Protein AF-A0A351G030-F1 (afdb_monomer_lite)

Radius of gyration: 16.79 Å; chains: 1; bounding box: 42×51×34 Å

Foldseek 3Di:
DVCLVPDDQDWLVSLLVSLVVCLVVVHDPVVNVVSLVVLLVQQDPQLAHDRGPPDDGFLLSLLSSLLSNCVSCVVDPPVVSNVSSLVSLVVQQDPVRWHFDDDPDDCPDDFDDPPADDGVRRVVRVSSSVSSVSSNVSPDDPDPPVPPDPD

Sequence (151 aa):
RKWLQTAMPNDHEDRVFRLRLIHLLKEDPQRVNQAVDALLKSQREDGGWSQTEKLTSDAYATGTALATLLEVQPQSPHADAIARATRFLIDQQLEDGSWHVTTRADGFQEYFEAGYPHDEDQFISVAAGAWATNALLLTLPPLDQATASPR

Structure (mmCIF, N/CA/C/O backbone):
data_AF-A0A351G030-F1
#
_entry.id   AF-A0A351G030-F1
#
loop_
_atom_site.group_PDB
_atom_site.id
_atom_site.type_symbol
_atom_site.label_atom_id
_atom_site.label_alt_id
_atom_site.label_comp_id
_atom_site.label_asym_id
_atom_site.label_entity_id
_atom_site.label_seq_id
_atom_site.pdbx_PDB_ins_code
_atom_site.Cartn_x
_atom_site.Cartn_y
_atom_site.Cartn_z
_atom_site.occupancy
_atom_site.B_iso_or_equiv
_atom_site.auth_seq_id
_atom_site.auth_comp_id
_atom_site.auth_asym_id
_atom_site.auth_atom_id
_atom_site.pdbx_PDB_model_num
ATOM 1 N N . ARG A 1 1 ? 4.074 13.621 19.460 1.00 68.25 1 ARG A N 1
ATOM 2 C CA . ARG A 1 1 ? 2.597 13.760 19.581 1.00 68.25 1 ARG A CA 1
ATOM 3 C C . ARG A 1 1 ? 2.047 15.023 18.916 1.00 68.25 1 ARG A C 1
ATOM 5 O O . ARG A 1 1 ? 1.123 14.876 18.136 1.00 68.25 1 ARG A O 1
ATOM 12 N N . LYS A 1 2 ? 2.607 16.226 19.140 1.00 77.81 2 LYS A N 1
ATOM 13 C CA . LYS A 1 2 ? 2.103 17.475 18.519 1.00 77.81 2 LYS A CA 1
ATOM 14 C C . LYS A 1 2 ? 1.996 17.408 16.984 1.00 77.81 2 LYS A C 1
ATOM 16 O O . LYS A 1 2 ? 0.968 17.785 16.447 1.00 77.81 2 LYS A O 1
ATOM 21 N N . TRP A 1 3 ? 2.997 16.835 16.308 1.00 80.56 3 TRP A N 1
ATOM 22 C CA . TRP A 1 3 ? 2.965 16.626 14.852 1.00 80.56 3 TRP A CA 1
ATOM 23 C C . TRP A 1 3 ? 1.743 15.817 14.385 1.00 80.56 3 TRP A C 1
ATOM 25 O O . TRP A 1 3 ? 1.028 16.257 13.500 1.00 80.56 3 TRP A O 1
ATOM 35 N N . LEU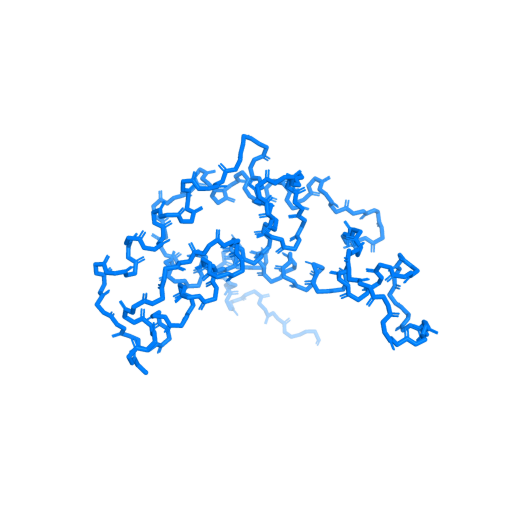 A 1 4 ? 1.425 14.699 15.045 1.00 78.12 4 LEU A N 1
ATOM 36 C CA . LEU A 1 4 ? 0.299 13.819 14.692 1.00 78.12 4 LEU A CA 1
ATOM 37 C C . LEU A 1 4 ? -1.067 14.526 14.758 1.00 78.12 4 LEU A C 1
ATOM 39 O O . LEU A 1 4 ? -1.996 14.186 14.025 1.00 78.12 4 LEU A O 1
ATOM 43 N N . GLN A 1 5 ? -1.177 15.523 15.639 1.00 74.12 5 GLN A N 1
ATOM 44 C CA . GLN A 1 5 ? -2.393 16.309 15.839 1.00 74.12 5 GLN A CA 1
ATOM 45 C C . GLN A 1 5 ? -2.588 17.376 14.758 1.00 74.12 5 GLN A C 1
ATOM 47 O O . GLN A 1 5 ? -3.724 17.749 14.488 1.00 74.12 5 GLN A O 1
ATOM 52 N N . THR A 1 6 ? -1.504 17.872 14.158 1.00 79.81 6 THR A N 1
ATOM 53 C CA . THR A 1 6 ? -1.539 19.008 13.222 1.00 79.81 6 THR A CA 1
ATOM 54 C C . THR A 1 6 ? -1.212 18.628 11.783 1.00 79.81 6 THR A C 1
ATOM 56 O O . THR A 1 6 ? -1.537 19.384 10.875 1.00 79.81 6 THR A O 1
ATOM 59 N N . ALA A 1 7 ? -0.549 17.493 11.561 1.00 76.81 7 ALA A N 1
ATOM 60 C CA . ALA A 1 7 ? -0.203 17.010 10.234 1.00 76.81 7 ALA A CA 1
ATOM 61 C C . ALA A 1 7 ? -1.470 16.548 9.507 1.00 76.81 7 ALA A C 1
ATOM 63 O O . ALA A 1 7 ? -2.159 15.626 9.962 1.00 76.81 7 ALA A O 1
ATOM 64 N N . MET A 1 8 ? -1.765 17.205 8.385 1.00 78.12 8 MET A N 1
ATOM 65 C CA . MET A 1 8 ? -2.778 16.753 7.441 1.00 78.12 8 MET A CA 1
ATOM 66 C C . MET A 1 8 ? -2.117 15.834 6.417 1.00 78.12 8 MET A C 1
ATOM 68 O O . MET A 1 8 ? -1.078 16.216 5.878 1.00 78.12 8 MET A O 1
ATOM 72 N N . PRO A 1 9 ? -2.677 14.640 6.170 1.00 83.19 9 PRO A N 1
ATOM 73 C CA . PRO A 1 9 ? -2.088 13.722 5.217 1.00 83.19 9 PRO A CA 1
ATOM 74 C C . PRO A 1 9 ? -2.325 14.205 3.782 1.00 83.19 9 PRO A C 1
ATOM 76 O O . PRO A 1 9 ? -3.471 14.463 3.407 1.00 83.19 9 PRO A O 1
ATOM 79 N N . ASN A 1 10 ? -1.258 14.327 2.993 1.00 85.88 10 ASN A N 1
ATOM 80 C CA . ASN A 1 10 ? -1.325 14.880 1.638 1.00 85.88 10 ASN A CA 1
ATOM 81 C C . ASN A 1 10 ? -1.403 13.771 0.586 1.00 85.88 10 ASN A C 1
ATOM 83 O O . ASN A 1 10 ? -2.255 13.801 -0.304 1.00 85.88 10 ASN A O 1
ATOM 87 N N . ASP A 1 11 ? -0.580 12.739 0.730 1.00 91.38 11 ASP A N 1
ATOM 88 C CA . ASP A 1 11 ? -0.491 11.614 -0.198 1.00 91.38 11 ASP A CA 1
ATOM 89 C C . ASP A 1 11 ? -0.893 10.284 0.458 1.00 91.38 11 ASP A C 1
ATOM 91 O O . ASP A 1 11 ? -1.450 10.235 1.563 1.00 91.38 11 ASP A O 1
ATOM 95 N N . HIS A 1 12 ? -0.769 9.202 -0.302 1.00 95.81 12 HIS A N 1
ATOM 96 C CA . HIS A 1 12 ? -1.128 7.868 0.161 1.00 95.81 12 HIS A CA 1
ATOM 97 C C . HIS A 1 12 ? -0.302 7.438 1.372 1.00 95.81 12 HIS A C 1
ATOM 99 O O . HIS A 1 12 ? -0.847 6.903 2.339 1.00 95.81 12 HIS A O 1
ATOM 105 N N . GLU A 1 13 ? 0.999 7.711 1.330 1.00 94.06 13 GLU A N 1
ATOM 106 C CA . GLU A 1 13 ? 1.947 7.310 2.360 1.00 94.06 13 GLU A CA 1
ATOM 107 C C . GLU A 1 13 ? 1.632 8.005 3.687 1.00 94.06 13 GLU A C 1
ATOM 109 O O . GLU A 1 13 ? 1.475 7.345 4.721 1.00 94.06 13 GLU A O 1
ATOM 114 N N . ASP A 1 14 ? 1.390 9.315 3.634 1.00 93.75 14 ASP A N 1
ATOM 115 C CA . ASP A 1 14 ? 0.918 10.097 4.768 1.00 93.75 14 ASP A CA 1
ATOM 116 C C . ASP A 1 14 ? -0.366 9.502 5.370 1.00 93.75 14 ASP A C 1
ATOM 118 O O . ASP A 1 14 ? -0.471 9.362 6.590 1.00 93.75 14 ASP A O 1
ATOM 122 N N . ARG A 1 15 ? -1.365 9.146 4.545 1.00 95.38 15 ARG A N 1
ATOM 123 C CA . ARG A 1 15 ? -2.642 8.580 5.028 1.00 95.38 15 ARG A CA 1
ATOM 124 C C . ARG A 1 15 ? -2.414 7.253 5.750 1.00 95.38 15 ARG A C 1
ATOM 126 O O . ARG A 1 15 ? -2.901 7.081 6.871 1.00 95.38 15 ARG A O 1
ATOM 133 N N . VAL A 1 16 ? -1.658 6.346 5.133 1.00 97.19 16 VAL A N 1
ATOM 134 C CA . VAL A 1 16 ? -1.389 5.004 5.661 1.00 97.19 16 VAL A CA 1
ATOM 135 C C . VAL A 1 16 ? -0.580 5.066 6.953 1.00 97.19 16 VAL A C 1
ATOM 137 O O . VAL A 1 16 ? -1.025 4.561 7.988 1.00 97.19 16 VAL A O 1
ATOM 140 N N . PHE A 1 17 ? 0.592 5.699 6.944 1.00 95.00 17 PHE A N 1
ATOM 141 C CA . PHE A 1 17 ? 1.482 5.656 8.105 1.00 95.00 17 PHE A CA 1
ATOM 142 C C . PHE A 1 17 ? 0.985 6.531 9.253 1.00 95.00 17 PHE A C 1
ATOM 144 O O . PHE A 1 17 ? 1.192 6.182 10.419 1.00 95.00 17 PHE A O 1
ATOM 151 N N . ARG A 1 18 ? 0.235 7.603 8.969 1.00 94.12 18 ARG A N 1
ATOM 152 C CA . ARG A 1 18 ? -0.477 8.349 10.013 1.00 94.12 18 ARG A CA 1
ATOM 153 C C . ARG A 1 18 ? -1.544 7.489 10.683 1.00 94.12 18 ARG A C 1
ATOM 155 O O . ARG A 1 18 ? -1.622 7.518 11.910 1.00 94.12 18 ARG A O 1
ATOM 162 N N . LEU A 1 19 ? -2.329 6.724 9.916 1.00 95.19 19 LEU A N 1
ATOM 163 C CA . LEU A 1 19 ? -3.329 5.793 10.452 1.00 95.19 19 LEU A CA 1
ATOM 164 C C . LEU A 1 19 ? -2.675 4.706 11.325 1.00 95.19 19 LEU A C 1
ATOM 166 O O . LEU A 1 19 ? -3.095 4.493 12.464 1.00 95.19 19 LEU A O 1
ATOM 170 N N . ARG A 1 20 ? -1.588 4.087 10.847 1.00 95.12 20 ARG A N 1
ATOM 171 C CA . ARG A 1 20 ? -0.807 3.121 11.642 1.00 95.12 20 ARG A CA 1
ATOM 172 C C . ARG A 1 20 ? -0.305 3.746 12.946 1.00 95.12 20 ARG A C 1
ATOM 174 O O . ARG A 1 20 ? -0.435 3.143 14.009 1.00 95.12 20 ARG A O 1
ATOM 181 N N . LEU A 1 21 ? 0.220 4.974 12.894 1.00 94.00 21 LEU A N 1
ATOM 182 C CA . LEU A 1 21 ? 0.762 5.659 14.068 1.00 94.00 21 LEU A CA 1
ATOM 183 C C . LEU A 1 21 ? -0.314 6.011 15.107 1.00 94.00 21 LEU A C 1
ATOM 185 O O . LEU A 1 21 ? -0.090 5.780 16.295 1.00 94.00 21 LEU A O 1
ATOM 189 N N . ILE A 1 22 ? -1.474 6.549 14.702 1.00 93.12 22 ILE A N 1
ATOM 190 C CA . ILE A 1 22 ? -2.566 6.840 15.655 1.00 93.12 22 ILE A CA 1
ATOM 191 C C . ILE A 1 22 ? -3.107 5.558 16.299 1.00 93.12 22 ILE A C 1
ATOM 193 O O . ILE A 1 22 ? -3.408 5.568 17.494 1.00 93.12 22 ILE A O 1
ATOM 197 N N . HIS A 1 23 ? -3.177 4.454 15.546 1.00 94.06 23 HIS A N 1
ATOM 198 C CA . HIS A 1 23 ? -3.590 3.155 16.072 1.00 94.06 23 HIS A CA 1
ATOM 199 C C . HIS A 1 23 ? -2.570 2.612 17.082 1.00 94.06 23 HIS A C 1
ATOM 201 O O . HIS A 1 23 ? -2.934 2.285 18.212 1.00 94.06 23 HIS A O 1
ATOM 207 N N . LEU A 1 24 ? -1.280 2.604 16.724 1.00 94.25 24 LEU A N 1
ATOM 208 C CA . LEU A 1 24 ? -0.196 2.126 17.589 1.00 94.25 24 LEU A CA 1
ATOM 209 C C . LEU A 1 24 ? -0.112 2.910 18.907 1.00 94.25 24 LEU A C 1
ATOM 211 O O . LEU A 1 24 ? 0.140 2.341 19.969 1.00 94.25 24 LEU A O 1
ATOM 215 N N . LEU A 1 25 ? -0.346 4.223 18.849 1.00 93.75 25 LEU A N 1
ATOM 216 C CA . LEU A 1 25 ? -0.342 5.095 20.023 1.00 93.75 25 LEU A CA 1
ATOM 217 C C . LEU A 1 25 ? -1.640 5.040 20.838 1.00 93.75 25 LEU A C 1
ATOM 219 O O . LEU A 1 25 ? -1.710 5.706 21.874 1.00 93.75 25 LEU A O 1
ATOM 223 N N . LYS A 1 26 ? -2.629 4.244 20.407 1.00 93.25 26 LYS A N 1
ATOM 224 C CA . LYS A 1 26 ? -3.949 4.113 21.041 1.00 93.25 26 LYS A CA 1
ATOM 225 C C . LYS A 1 26 ? -4.620 5.476 21.240 1.00 93.25 26 LYS A C 1
ATOM 227 O O . LYS A 1 26 ? -5.127 5.784 22.317 1.00 93.25 26 LYS A O 1
ATOM 232 N N . GLU A 1 27 ? -4.549 6.315 20.208 1.00 90.62 27 GLU A N 1
ATOM 233 C CA . GLU A 1 27 ? -5.249 7.598 20.175 1.00 90.62 27 GLU A CA 1
ATOM 234 C C . GLU A 1 27 ? -6.776 7.385 20.138 1.00 90.62 27 GLU A C 1
ATOM 236 O O . GLU A 1 27 ? -7.275 6.264 20.045 1.00 90.62 27 GLU A O 1
ATOM 241 N N . ASP A 1 28 ? -7.522 8.486 20.220 1.00 91.56 28 ASP A N 1
ATOM 242 C CA . ASP A 1 28 ? -8.988 8.502 20.209 1.00 91.56 28 ASP A CA 1
ATOM 243 C C . ASP A 1 28 ? -9.593 7.632 19.073 1.00 91.56 28 ASP A C 1
ATOM 245 O O . ASP A 1 28 ? -9.293 7.883 17.897 1.00 91.56 28 ASP A O 1
ATOM 249 N N . PRO A 1 29 ? -10.479 6.659 19.384 1.00 92.38 29 PRO A N 1
ATOM 250 C CA . PRO A 1 29 ? -11.163 5.833 18.387 1.00 92.38 29 PRO A CA 1
ATOM 251 C C . PRO A 1 29 ? -11.878 6.632 17.293 1.00 92.38 29 PRO A C 1
ATOM 253 O O . PRO A 1 29 ? -11.926 6.196 16.143 1.00 92.38 29 PRO A O 1
ATOM 256 N N . GLN A 1 30 ? -12.397 7.825 17.605 1.00 93.25 30 GLN A N 1
ATOM 257 C CA . GLN A 1 30 ? -13.034 8.676 16.603 1.00 93.25 30 GLN A CA 1
ATOM 258 C C . GLN A 1 30 ? -12.030 9.143 15.541 1.00 93.25 30 GLN A C 1
ATOM 260 O O . GLN A 1 30 ? -12.357 9.175 14.355 1.00 93.25 30 GLN A O 1
ATOM 265 N N . ARG A 1 31 ? -10.791 9.455 15.938 1.00 91.81 31 ARG A N 1
ATOM 266 C CA . ARG A 1 31 ? -9.721 9.840 15.003 1.00 91.81 31 ARG A CA 1
ATOM 267 C C . ARG A 1 31 ? -9.278 8.670 14.139 1.00 91.81 31 ARG A C 1
ATOM 269 O O . ARG A 1 31 ? -8.992 8.868 12.961 1.00 91.81 31 ARG A O 1
ATOM 276 N N . VAL A 1 32 ? -9.228 7.472 14.722 1.00 93.94 32 VAL A N 1
ATOM 277 C CA . VAL A 1 32 ? -8.937 6.240 13.983 1.00 93.94 32 VAL A CA 1
ATOM 278 C C . VAL A 1 32 ? -9.993 6.025 12.901 1.00 93.94 32 VAL A C 1
ATOM 280 O O . VAL A 1 32 ? -9.636 5.913 11.733 1.00 93.94 32 VAL A O 1
ATOM 283 N N . ASN A 1 33 ? -11.279 6.081 13.256 1.00 94.56 33 ASN A N 1
ATOM 284 C CA . ASN A 1 33 ? -12.373 5.897 12.299 1.00 94.56 33 ASN A CA 1
ATOM 285 C C . ASN A 1 33 ? -12.374 6.964 11.193 1.00 94.56 33 ASN A C 1
ATOM 287 O O . ASN A 1 33 ? -12.523 6.629 10.026 1.00 94.56 33 ASN A O 1
ATOM 291 N N . GLN A 1 34 ? -12.113 8.233 11.522 1.00 94.12 34 GLN A N 1
ATOM 292 C CA . GLN A 1 34 ? -11.995 9.295 10.513 1.00 94.12 34 GLN A CA 1
ATOM 293 C C . GLN A 1 34 ? -10.848 9.051 9.520 1.00 94.12 34 GLN A C 1
ATOM 295 O O . GLN A 1 34 ? -10.984 9.343 8.332 1.00 94.12 34 GLN A O 1
ATOM 300 N N . ALA A 1 35 ? -9.710 8.542 9.995 1.00 95.00 35 ALA A N 1
ATOM 301 C CA . ALA A 1 35 ? -8.575 8.218 9.137 1.00 95.00 35 ALA A CA 1
ATOM 302 C C . ALA A 1 35 ? -8.831 6.959 8.288 1.00 95.00 35 ALA A C 1
ATOM 304 O O . ALA A 1 35 ? -8.451 6.942 7.119 1.00 95.00 35 ALA A O 1
ATOM 305 N N . VAL A 1 36 ? -9.528 5.955 8.835 1.00 96.44 36 VAL A N 1
ATOM 306 C CA . VAL A 1 36 ? -10.028 4.796 8.077 1.00 96.44 36 VAL A CA 1
ATOM 307 C C . VAL A 1 36 ? -10.973 5.252 6.964 1.00 96.44 36 VAL A C 1
ATOM 309 O O . VAL A 1 36 ? -10.745 4.916 5.806 1.00 96.44 36 VAL A O 1
ATOM 312 N N . ASP A 1 37 ? -11.965 6.090 7.273 1.00 96.12 37 ASP A N 1
ATOM 313 C CA . ASP A 1 37 ? -12.912 6.619 6.283 1.00 96.12 37 ASP A CA 1
ATOM 314 C C . ASP A 1 37 ? -12.204 7.401 5.172 1.00 96.12 37 ASP A C 1
ATOM 316 O O . ASP A 1 37 ? -12.571 7.300 4.002 1.00 96.12 37 ASP A O 1
ATOM 320 N N . ALA A 1 38 ? -11.187 8.194 5.521 1.00 95.50 38 ALA A N 1
ATOM 321 C CA . ALA A 1 38 ? -10.401 8.941 4.546 1.00 95.50 38 ALA A CA 1
ATOM 322 C C . ALA A 1 38 ? -9.612 8.015 3.608 1.00 95.50 38 ALA A C 1
ATOM 324 O O . ALA A 1 38 ? -9.546 8.289 2.410 1.00 95.50 38 ALA A O 1
ATOM 325 N N . LEU A 1 39 ? -9.046 6.924 4.135 1.00 97.31 39 LEU A N 1
ATOM 326 C CA . LEU A 1 39 ? -8.331 5.927 3.339 1.00 97.31 39 LEU A CA 1
ATOM 327 C C . LEU A 1 39 ? -9.288 5.111 2.457 1.00 97.31 39 LEU A C 1
ATOM 329 O O . LEU A 1 39 ? -8.991 4.873 1.291 1.00 97.31 39 LEU A O 1
ATOM 333 N N . LEU A 1 40 ? -10.462 4.730 2.964 1.00 97.38 40 LEU A N 1
ATOM 334 C CA . LEU A 1 40 ? -11.478 4.016 2.181 1.00 97.38 40 LEU A CA 1
ATOM 335 C C . LEU A 1 40 ? -12.023 4.872 1.036 1.00 97.38 40 LEU A C 1
ATOM 337 O O . LEU A 1 40 ? -12.188 4.379 -0.075 1.00 97.38 40 LEU A O 1
ATOM 341 N N . LYS A 1 41 ? -12.254 6.168 1.278 1.00 96.88 41 LYS A N 1
ATOM 342 C CA . LYS A 1 41 ? -12.701 7.116 0.244 1.00 96.88 41 LYS A CA 1
ATOM 343 C C . LYS A 1 41 ? -11.684 7.331 -0.873 1.00 96.88 41 LYS A C 1
ATOM 345 O O . LYS A 1 41 ? -12.074 7.814 -1.929 1.00 96.88 41 LYS A O 1
ATOM 350 N N . SER A 1 42 ? -10.408 7.016 -0.648 1.00 97.00 42 SER A N 1
ATOM 351 C CA . SER A 1 42 ? -9.379 7.106 -1.684 1.00 97.00 42 SER A CA 1
ATOM 352 C C . SER A 1 42 ? -9.181 5.804 -2.464 1.00 97.00 42 SER A C 1
ATOM 354 O O . SER A 1 42 ? -8.322 5.777 -3.345 1.00 97.00 42 SER A O 1
ATOM 356 N N . GLN A 1 43 ? -9.928 4.735 -2.151 1.00 98.44 43 GLN A N 1
ATOM 357 C CA . GLN A 1 43 ? -9.935 3.529 -2.979 1.00 98.44 43 GLN A CA 1
ATOM 358 C C . GLN A 1 43 ? -10.484 3.865 -4.365 1.00 98.44 43 GLN A C 1
ATOM 360 O O . GLN A 1 43 ? -11.484 4.573 -4.496 1.00 98.44 43 GLN A O 1
ATOM 365 N N . ARG A 1 44 ? -9.834 3.343 -5.400 1.00 98.25 44 ARG A N 1
ATOM 366 C CA . ARG A 1 44 ? -10.214 3.580 -6.791 1.00 98.25 44 ARG A CA 1
ATOM 367 C C . ARG A 1 44 ? -11.200 2.532 -7.295 1.00 98.25 44 ARG A C 1
ATOM 369 O O . ARG A 1 44 ? -11.436 1.509 -6.652 1.00 98.25 44 ARG A O 1
ATOM 376 N N . GLU A 1 45 ? -11.784 2.802 -8.461 1.00 97.94 45 GLU A N 1
ATOM 377 C CA . GLU A 1 45 ? -12.787 1.930 -9.092 1.00 97.94 45 GLU A CA 1
ATOM 378 C C . GLU A 1 45 ? -12.251 0.523 -9.398 1.00 97.94 45 GLU A C 1
ATOM 380 O O . GLU A 1 45 ? -12.999 -0.447 -9.315 1.00 97.94 45 GLU A O 1
ATOM 385 N N . ASP A 1 46 ? -10.950 0.400 -9.678 1.00 98.31 46 ASP A N 1
ATOM 386 C CA . ASP A 1 46 ? -10.258 -0.878 -9.895 1.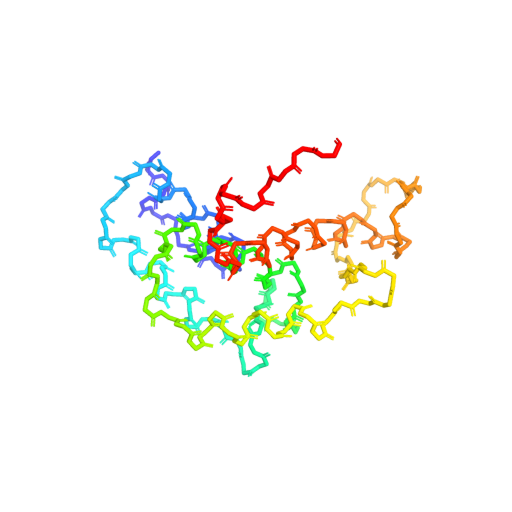00 98.31 46 ASP A CA 1
ATOM 387 C C . ASP A 1 46 ? -10.012 -1.679 -8.601 1.00 98.31 46 ASP A C 1
ATOM 389 O O . ASP A 1 46 ? -9.497 -2.793 -8.647 1.00 98.31 46 ASP A O 1
ATOM 393 N N . GLY A 1 47 ? -10.389 -1.132 -7.442 1.00 98.50 47 GLY A N 1
ATOM 394 C CA . GLY A 1 47 ? -10.187 -1.749 -6.136 1.00 98.50 47 GLY A CA 1
ATOM 395 C C . GLY A 1 47 ? -8.833 -1.458 -5.496 1.00 98.50 47 GLY A C 1
ATOM 396 O O . GLY A 1 47 ? -8.649 -1.785 -4.321 1.00 98.50 47 GLY A O 1
ATOM 397 N N . GLY A 1 48 ? -7.912 -0.831 -6.220 1.00 98.56 48 GLY A N 1
ATOM 398 C CA . GLY A 1 48 ? -6.589 -0.488 -5.726 1.00 98.56 48 GLY A CA 1
ATOM 399 C C . GLY A 1 48 ? -6.492 0.916 -5.127 1.00 98.56 48 GLY A C 1
ATOM 400 O O . GLY A 1 48 ? -7.449 1.695 -5.075 1.00 98.56 48 GLY A O 1
ATOM 401 N N . TRP A 1 49 ? -5.283 1.227 -4.667 1.00 98.69 49 TRP A N 1
ATOM 402 C CA . TRP A 1 49 ? -4.838 2.565 -4.289 1.00 98.69 49 TRP A CA 1
ATOM 403 C C . TRP A 1 49 ? -3.614 2.944 -5.110 1.00 98.69 49 TRP A C 1
ATOM 405 O O . TRP A 1 49 ? -2.862 2.091 -5.576 1.00 98.69 49 TRP A O 1
ATOM 415 N N . SER A 1 50 ? -3.398 4.247 -5.234 1.00 97.25 50 SER A N 1
ATOM 416 C CA . SER A 1 50 ? -2.260 4.850 -5.922 1.00 97.25 50 SER A CA 1
ATOM 417 C C . SER A 1 50 ? -1.368 5.599 -4.946 1.00 97.25 50 SER A C 1
ATOM 419 O O . SER A 1 50 ? -1.894 6.296 -4.081 1.00 97.25 50 SER A O 1
ATOM 421 N N . GLN A 1 51 ? -0.055 5.599 -5.169 1.00 94.81 51 GLN A N 1
ATOM 422 C CA . GLN A 1 51 ? 0.882 6.390 -4.359 1.00 94.81 51 GLN A CA 1
ATOM 423 C C . GLN A 1 51 ? 0.588 7.902 -4.403 1.00 94.81 51 GLN A C 1
ATOM 425 O O . GLN A 1 51 ? 0.678 8.592 -3.390 1.00 94.81 51 GLN A O 1
ATOM 430 N N . THR A 1 52 ? 0.176 8.420 -5.567 1.00 92.38 52 THR A N 1
ATOM 431 C CA . THR A 1 52 ? -0.252 9.818 -5.747 1.00 92.38 52 THR A CA 1
ATOM 432 C C . THR A 1 52 ? -1.471 9.903 -6.665 1.00 92.38 52 THR A C 1
ATOM 434 O O . THR A 1 52 ? -1.741 8.987 -7.441 1.00 92.38 52 THR A O 1
ATOM 437 N N . GLU A 1 53 ? -2.186 11.030 -6.636 1.00 89.19 53 GLU A N 1
ATOM 438 C CA . GLU A 1 53 ? -3.393 11.246 -7.454 1.00 89.19 53 GLU A CA 1
ATOM 439 C C . GLU A 1 53 ? -3.143 11.142 -8.968 1.00 89.19 53 GLU A C 1
ATOM 441 O O . GLU A 1 53 ? -4.045 10.790 -9.721 1.00 89.19 53 GLU A O 1
ATOM 446 N N . LYS A 1 54 ? -1.914 11.413 -9.424 1.00 90.50 54 LYS A N 1
ATOM 447 C CA . LYS A 1 54 ? -1.552 11.412 -10.851 1.00 90.50 54 LYS A CA 1
ATOM 448 C C . LYS A 1 54 ? -1.210 10.027 -11.403 1.00 90.50 54 LYS A C 1
ATOM 450 O O . LYS A 1 54 ? -1.099 9.875 -12.615 1.00 90.50 54 LYS A O 1
ATOM 455 N N . LEU A 1 55 ? -0.978 9.048 -10.532 1.00 93.12 55 LEU A N 1
ATOM 456 C CA . LEU A 1 55 ? -0.598 7.688 -10.922 1.00 93.12 55 LEU A CA 1
ATOM 457 C C . LEU A 1 55 ? -1.829 6.798 -11.046 1.00 93.12 55 LEU A C 1
ATOM 459 O O . LEU A 1 55 ? -2.918 7.210 -10.663 1.00 93.12 55 LEU A O 1
ATOM 463 N N . THR A 1 56 ? -1.677 5.593 -11.586 1.00 96.44 56 THR A N 1
ATOM 464 C CA . THR A 1 56 ? -2.678 4.520 -11.492 1.00 96.44 56 THR A CA 1
ATOM 465 C C . THR A 1 56 ? -2.571 3.807 -10.143 1.00 96.44 56 THR A C 1
ATOM 467 O O . THR A 1 56 ? -1.669 4.103 -9.354 1.00 96.44 56 THR A O 1
ATOM 470 N N . SER A 1 57 ? -3.497 2.892 -9.855 1.00 98.31 57 SER A N 1
ATOM 471 C CA . SER A 1 57 ? -3.322 1.980 -8.727 1.00 98.31 57 SER A CA 1
ATOM 472 C C . SER A 1 57 ? -2.079 1.111 -8.926 1.00 98.31 57 SER A C 1
ATOM 474 O O . SER A 1 57 ? -1.736 0.772 -10.060 1.00 98.31 57 SER A O 1
ATOM 476 N N . ASP A 1 58 ? -1.415 0.743 -7.833 1.00 98.50 58 ASP A N 1
ATOM 477 C CA . ASP A 1 58 ? -0.285 -0.188 -7.848 1.00 98.50 58 ASP A CA 1
ATOM 478 C C . ASP A 1 58 ? -0.282 -1.098 -6.610 1.00 98.50 58 ASP A C 1
ATOM 480 O O . ASP A 1 58 ? -1.029 -0.893 -5.644 1.00 98.50 58 ASP A O 1
ATOM 484 N N . ALA A 1 59 ? 0.536 -2.152 -6.654 1.00 98.50 59 ALA A N 1
ATOM 485 C CA . ALA A 1 59 ? 0.596 -3.156 -5.596 1.00 98.50 59 ALA A CA 1
ATOM 486 C C . ALA A 1 59 ? 1.189 -2.618 -4.282 1.00 98.50 59 ALA A C 1
ATOM 488 O O . ALA A 1 59 ? 0.778 -3.060 -3.209 1.00 98.50 59 ALA A O 1
ATOM 489 N N . TYR A 1 60 ? 2.096 -1.637 -4.337 1.00 98.56 60 TYR A N 1
ATOM 490 C CA . TYR A 1 60 ? 2.682 -1.034 -3.138 1.00 98.56 60 TYR A CA 1
ATOM 491 C C . TYR A 1 60 ? 1.633 -0.240 -2.353 1.00 98.56 60 TYR A C 1
ATOM 493 O O . TYR A 1 60 ? 1.407 -0.485 -1.163 1.00 98.56 60 TYR A O 1
ATOM 501 N N . ALA A 1 61 ? 0.932 0.675 -3.020 1.00 98.50 61 ALA A N 1
ATOM 502 C CA . ALA A 1 61 ? -0.109 1.475 -2.395 1.00 98.50 61 ALA A CA 1
ATOM 503 C C . ALA A 1 61 ? -1.302 0.608 -1.960 1.00 98.50 61 ALA A C 1
ATOM 505 O O . ALA A 1 61 ? -1.807 0.752 -0.844 1.00 98.50 61 ALA A O 1
ATOM 506 N N . THR A 1 62 ? -1.718 -0.351 -2.787 1.00 98.81 62 THR A N 1
ATOM 507 C CA . THR A 1 62 ? -2.837 -1.240 -2.441 1.00 98.81 62 THR A CA 1
ATOM 508 C C . THR A 1 62 ? -2.496 -2.162 -1.269 1.00 98.81 62 THR A C 1
ATOM 510 O O . THR A 1 62 ? -3.286 -2.271 -0.331 1.00 98.81 62 THR A O 1
ATOM 513 N N . GLY A 1 63 ? -1.310 -2.780 -1.270 1.00 98.62 63 GLY A N 1
ATOM 514 C CA . GLY A 1 63 ? -0.862 -3.668 -0.195 1.00 98.62 63 GLY A CA 1
ATOM 515 C C . GLY A 1 63 ? -0.732 -2.945 1.145 1.00 98.62 63 GLY A C 1
ATOM 516 O O . GLY A 1 63 ? -1.235 -3.421 2.163 1.00 98.62 63 GLY A O 1
ATOM 517 N N . THR A 1 64 ? -0.130 -1.752 1.148 1.00 98.69 64 THR A N 1
ATOM 518 C CA . THR A 1 64 ? 0.023 -0.934 2.364 1.00 98.69 64 THR A CA 1
ATOM 519 C C . THR A 1 64 ? -1.321 -0.483 2.945 1.00 98.69 64 THR A C 1
ATOM 521 O O . THR A 1 64 ? -1.513 -0.550 4.166 1.00 98.69 64 THR A O 1
ATOM 524 N N . ALA A 1 65 ? -2.275 -0.065 2.103 1.00 98.56 65 ALA A N 1
ATOM 525 C CA . ALA A 1 65 ? -3.618 0.304 2.550 1.00 98.56 65 ALA A CA 1
ATOM 526 C C . ALA A 1 65 ? -4.391 -0.895 3.098 1.00 98.56 65 ALA A C 1
ATOM 528 O O . ALA A 1 65 ? -4.926 -0.814 4.204 1.00 98.56 65 ALA A O 1
ATOM 529 N N . LEU A 1 66 ? -4.417 -2.010 2.361 1.00 98.44 66 LEU A N 1
ATOM 530 C CA . LEU A 1 66 ? -5.156 -3.204 2.760 1.00 98.44 66 LEU A CA 1
ATOM 531 C C . LEU A 1 66 ? -4.628 -3.779 4.079 1.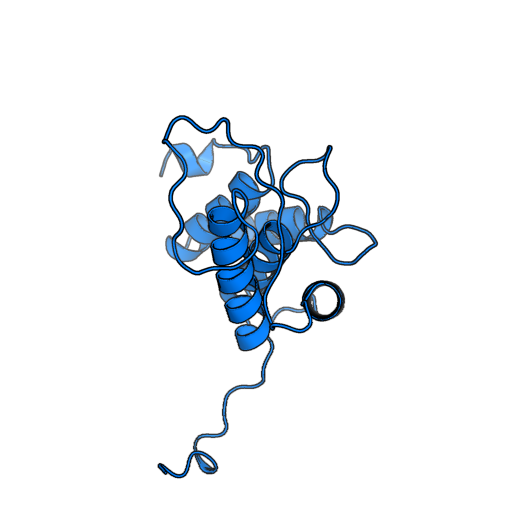00 98.44 66 LEU A C 1
ATOM 533 O O . LEU A 1 66 ? -5.414 -3.988 5.003 1.00 98.44 66 LEU A O 1
ATOM 537 N N . ALA A 1 67 ? -3.308 -3.952 4.207 1.00 97.88 67 ALA A N 1
ATOM 538 C CA . ALA A 1 67 ? -2.698 -4.415 5.452 1.00 97.88 67 ALA A CA 1
ATOM 539 C C . ALA A 1 67 ? -3.043 -3.485 6.625 1.00 97.88 67 ALA A C 1
ATOM 541 O O . ALA A 1 67 ? -3.431 -3.944 7.694 1.00 97.88 67 ALA A O 1
ATOM 542 N N . THR A 1 68 ? -2.980 -2.168 6.418 1.00 97.88 68 THR A N 1
ATOM 543 C CA . THR A 1 68 ? -3.297 -1.191 7.469 1.00 97.88 68 THR A CA 1
ATOM 544 C C . THR A 1 68 ? -4.765 -1.238 7.892 1.00 97.88 68 THR A C 1
ATOM 546 O O . THR A 1 68 ? -5.055 -1.175 9.084 1.00 97.88 68 THR A O 1
ATOM 549 N N . LEU A 1 69 ? -5.703 -1.372 6.951 1.00 97.50 69 LEU A N 1
ATOM 550 C CA . LEU A 1 69 ? -7.128 -1.502 7.269 1.00 97.50 69 LEU A CA 1
ATOM 551 C C . LEU A 1 69 ? -7.406 -2.770 8.091 1.00 97.50 69 LEU A C 1
ATOM 553 O O . LEU A 1 69 ? -8.120 -2.699 9.092 1.00 97.50 69 LEU A O 1
ATOM 557 N N . LEU A 1 70 ? -6.801 -3.898 7.706 1.00 95.88 70 LEU A N 1
ATOM 558 C CA . LEU A 1 70 ? -6.942 -5.183 8.398 1.00 95.88 70 LEU A CA 1
ATOM 559 C C . LEU A 1 70 ? -6.285 -5.179 9.787 1.00 95.88 70 LEU A C 1
ATOM 561 O O . LEU A 1 70 ? -6.839 -5.742 10.727 1.00 95.88 70 LEU A O 1
ATOM 565 N N . GLU A 1 71 ? -5.141 -4.512 9.949 1.00 94.19 71 GLU A N 1
ATOM 566 C CA . GLU A 1 71 ? -4.473 -4.361 11.248 1.00 94.19 71 GLU A CA 1
ATOM 567 C C . GLU A 1 71 ? -5.282 -3.479 12.213 1.00 94.19 71 GLU A C 1
ATOM 569 O O . GLU A 1 71 ? -5.460 -3.824 13.381 1.00 94.19 71 GLU A O 1
ATOM 574 N N . VAL A 1 72 ? -5.779 -2.331 11.739 1.00 94.69 72 VAL A N 1
ATOM 575 C CA . VAL A 1 72 ? -6.470 -1.353 12.594 1.00 94.69 72 VAL A CA 1
ATOM 576 C C . VAL A 1 72 ? -7.885 -1.804 12.953 1.00 94.69 72 VAL A C 1
ATOM 578 O O . VAL A 1 72 ? -8.352 -1.541 14.065 1.00 94.69 72 VAL A O 1
ATOM 581 N N . GLN A 1 73 ? -8.578 -2.467 12.025 1.00 91.75 73 GLN A N 1
ATOM 582 C CA . GLN A 1 73 ? -9.944 -2.951 12.204 1.00 91.75 73 GLN A CA 1
ATOM 583 C C . GLN A 1 73 ? -10.070 -4.409 11.726 1.00 91.75 73 GLN A C 1
ATOM 585 O O . GLN A 1 73 ? -10.697 -4.668 10.705 1.00 91.75 73 GLN A O 1
ATOM 590 N N . PRO A 1 74 ? -9.552 -5.398 12.473 1.00 84.81 74 PRO A N 1
ATOM 591 C CA . PRO A 1 74 ? -9.553 -6.804 12.044 1.00 84.81 74 PRO A CA 1
ATOM 592 C C . PRO A 1 74 ? -10.954 -7.417 11.900 1.00 84.81 74 PRO A C 1
ATOM 594 O O . PRO A 1 74 ? -11.131 -8.415 11.215 1.00 84.81 74 PRO A O 1
ATOM 597 N N . GLN A 1 75 ? -11.966 -6.817 12.531 1.00 83.50 75 GLN A N 1
ATOM 598 C CA . GLN A 1 75 ? -13.380 -7.197 12.399 1.00 83.50 75 GLN A CA 1
ATOM 599 C C . GLN A 1 75 ? -14.130 -6.221 11.479 1.00 83.50 75 GLN A C 1
ATOM 601 O O . GLN A 1 75 ? -15.272 -5.850 11.748 1.00 83.50 75 GLN A O 1
ATOM 606 N N . SER A 1 76 ? -13.437 -5.712 10.454 1.00 75.44 76 SER A N 1
ATOM 607 C CA . SER A 1 76 ? -13.894 -4.587 9.641 1.00 75.44 76 SER A CA 1
ATOM 608 C C . SER A 1 76 ? -15.275 -4.835 9.022 1.00 75.44 76 SER A C 1
ATOM 610 O O . SER A 1 76 ? -15.479 -5.866 8.379 1.00 75.44 76 SER A O 1
ATOM 612 N N . PRO A 1 77 ? -16.205 -3.866 9.092 1.00 80.44 77 PRO A N 1
ATOM 613 C CA . PRO A 1 77 ? -17.445 -3.924 8.323 1.00 80.44 77 PRO A CA 1
ATOM 614 C C . PRO A 1 77 ? -17.229 -3.631 6.824 1.00 80.44 77 PRO A C 1
ATOM 616 O O . PRO A 1 77 ? -18.177 -3.686 6.044 1.00 80.44 77 PRO A O 1
ATOM 619 N N . HIS A 1 78 ? -16.004 -3.308 6.389 1.00 90.19 78 HIS A N 1
ATOM 620 C CA . HIS A 1 78 ? -15.689 -2.852 5.030 1.00 90.19 78 HIS A CA 1
ATOM 621 C C . HIS A 1 78 ? -15.361 -4.005 4.065 1.00 90.19 78 HIS A C 1
ATOM 623 O O . HIS A 1 78 ? -14.453 -3.895 3.239 1.00 90.19 78 HIS A O 1
ATOM 629 N N . ALA A 1 79 ? -16.114 -5.108 4.160 1.00 92.00 79 ALA A N 1
ATOM 630 C CA . ALA A 1 79 ? -15.870 -6.349 3.418 1.00 92.00 79 ALA A CA 1
ATOM 631 C C . ALA A 1 79 ? -15.730 -6.131 1.902 1.00 92.00 79 ALA A C 1
ATOM 633 O O . ALA A 1 79 ? -14.867 -6.727 1.267 1.00 92.00 79 ALA A O 1
ATOM 634 N N . ASP A 1 80 ? -16.529 -5.227 1.338 1.00 95.94 80 ASP A N 1
ATOM 635 C CA . ASP A 1 80 ? -16.541 -4.948 -0.098 1.00 95.94 80 ASP A CA 1
ATOM 636 C C . ASP A 1 80 ? -15.247 -4.255 -0.572 1.00 95.94 80 ASP A C 1
ATOM 638 O O . ASP A 1 80 ? -14.649 -4.636 -1.577 1.00 95.94 80 ASP A O 1
ATOM 642 N N . ALA A 1 81 ? -14.751 -3.280 0.201 1.00 97.44 81 ALA A N 1
ATOM 643 C CA . ALA A 1 81 ? -13.483 -2.607 -0.081 1.00 97.44 81 ALA A CA 1
ATOM 644 C C . ALA A 1 81 ? -12.293 -3.569 0.049 1.00 97.44 81 ALA A C 1
ATOM 646 O O . ALA A 1 81 ? -11.415 -3.581 -0.816 1.00 97.44 81 ALA A O 1
ATOM 647 N N . ILE A 1 82 ? -12.300 -4.408 1.091 1.00 97.31 82 ILE A N 1
ATOM 648 C CA . ILE A 1 82 ? -11.290 -5.449 1.330 1.00 97.31 82 ILE A CA 1
ATOM 649 C C . ILE A 1 82 ? -11.282 -6.467 0.185 1.00 97.31 82 ILE A C 1
ATOM 651 O O . ILE A 1 82 ? -10.215 -6.798 -0.331 1.00 97.31 82 ILE A O 1
ATOM 655 N N . ALA A 1 83 ? -12.453 -6.932 -0.256 1.00 97.19 83 ALA A N 1
ATOM 656 C CA . ALA A 1 83 ? -12.575 -7.906 -1.337 1.00 97.19 83 ALA A CA 1
ATOM 657 C C . ALA A 1 83 ? -12.035 -7.360 -2.665 1.00 97.19 83 ALA A C 1
ATOM 659 O O . ALA A 1 83 ? -11.257 -8.040 -3.335 1.00 97.19 83 ALA A O 1
ATOM 660 N N . ARG A 1 84 ? -12.376 -6.114 -3.020 1.00 98.69 84 ARG A N 1
ATOM 661 C CA . ARG A 1 84 ? -11.840 -5.463 -4.225 1.00 98.69 84 ARG A CA 1
ATOM 662 C C . ARG A 1 84 ? -10.323 -5.290 -4.171 1.00 98.69 84 ARG A C 1
ATOM 664 O O . ARG A 1 84 ? -9.649 -5.599 -5.146 1.00 98.69 84 ARG A O 1
ATOM 671 N N . ALA A 1 85 ? -9.784 -4.869 -3.028 1.00 98.62 85 ALA A N 1
ATOM 672 C CA . ALA A 1 85 ? -8.342 -4.720 -2.828 1.00 98.62 85 ALA A CA 1
ATOM 673 C C . ALA A 1 85 ? -7.601 -6.061 -2.940 1.00 98.62 85 ALA A C 1
ATOM 675 O O . ALA A 1 85 ? -6.562 -6.165 -3.586 1.00 98.62 85 ALA A O 1
ATOM 676 N N . THR A 1 86 ? -8.174 -7.104 -2.338 1.00 98.56 86 THR A N 1
ATOM 677 C CA . THR A 1 86 ? -7.661 -8.477 -2.411 1.00 98.56 86 THR A CA 1
ATOM 678 C C . THR A 1 86 ? -7.636 -8.958 -3.857 1.00 98.56 86 THR A C 1
ATOM 680 O O . THR A 1 86 ? -6.625 -9.482 -4.319 1.00 98.56 86 THR A O 1
ATOM 683 N N . ARG A 1 87 ? -8.730 -8.732 -4.597 1.00 98.69 87 ARG A N 1
ATOM 684 C CA . ARG A 1 87 ? -8.825 -9.090 -6.012 1.00 98.69 87 ARG A CA 1
ATOM 685 C C . ARG A 1 87 ? -7.800 -8.338 -6.856 1.00 98.69 87 ARG A C 1
ATOM 687 O O . ARG A 1 87 ? -7.133 -8.976 -7.660 1.00 98.69 87 ARG A O 1
ATOM 694 N N . PHE A 1 88 ? -7.638 -7.033 -6.632 1.00 98.81 88 PHE A N 1
ATOM 695 C CA . PHE A 1 88 ? -6.624 -6.224 -7.306 1.00 98.81 88 PHE A CA 1
ATOM 696 C C . PHE A 1 88 ? -5.224 -6.821 -7.121 1.00 98.81 88 PHE A C 1
ATOM 698 O O . PHE A 1 88 ? -4.516 -7.029 -8.099 1.00 98.81 88 PHE A O 1
ATOM 705 N N . LEU A 1 89 ? -4.829 -7.155 -5.885 1.00 98.81 89 LEU A N 1
ATOM 706 C CA . LEU A 1 89 ? -3.507 -7.733 -5.624 1.00 98.81 89 LEU A CA 1
ATOM 707 C C . LEU A 1 89 ? -3.322 -9.093 -6.304 1.00 98.81 89 LEU A C 1
ATOM 709 O O . LEU A 1 89 ? -2.268 -9.324 -6.887 1.00 98.81 89 LEU A O 1
ATOM 713 N N . ILE A 1 90 ? -4.330 -9.967 -6.279 1.00 98.62 90 ILE A N 1
ATOM 714 C CA . ILE A 1 90 ? -4.272 -11.266 -6.971 1.00 98.62 90 ILE A CA 1
ATOM 715 C C . ILE A 1 90 ? -4.129 -11.071 -8.487 1.00 98.62 90 ILE A C 1
ATOM 717 O O . ILE A 1 90 ? -3.313 -11.737 -9.113 1.00 98.62 90 ILE A O 1
ATOM 721 N N . ASP A 1 91 ? -4.877 -10.134 -9.071 1.00 98.56 91 ASP A N 1
ATOM 722 C CA . ASP A 1 91 ? -4.859 -9.880 -10.516 1.00 98.56 91 ASP A CA 1
ATOM 723 C C . ASP A 1 91 ? -3.583 -9.182 -10.999 1.00 98.56 91 ASP A C 1
ATOM 725 O O . ASP A 1 91 ? -3.271 -9.229 -12.186 1.00 98.56 91 ASP A O 1
ATOM 729 N N . GLN A 1 92 ? -2.854 -8.518 -10.100 1.00 98.31 92 GLN A N 1
ATOM 730 C CA . GLN A 1 92 ? -1.565 -7.886 -10.392 1.00 98.31 92 GLN A CA 1
ATOM 731 C C . GLN A 1 92 ? -0.360 -8.787 -10.088 1.00 98.31 92 GLN A C 1
ATOM 733 O O . GLN A 1 92 ? 0.770 -8.377 -10.354 1.00 98.31 92 GLN A O 1
ATOM 738 N N . GLN A 1 93 ? -0.568 -9.978 -9.519 1.00 98.62 93 GLN A N 1
ATOM 739 C CA . GLN A 1 93 ? 0.522 -10.918 -9.275 1.00 98.62 93 GLN A CA 1
ATOM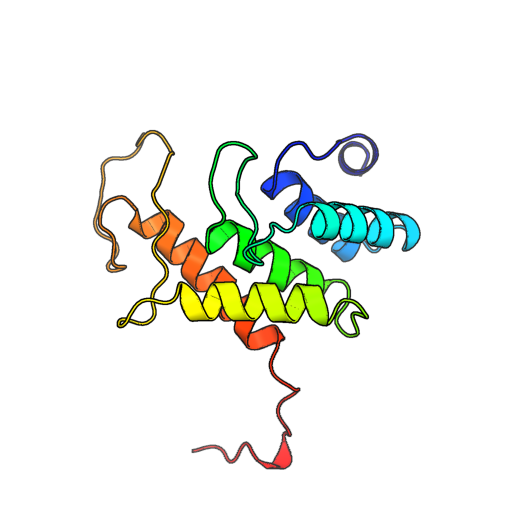 740 C C . GLN A 1 93 ? 1.009 -11.513 -10.604 1.00 98.62 93 GLN A C 1
ATOM 742 O O . GLN A 1 93 ? 0.211 -11.977 -11.420 1.00 98.62 93 GLN A O 1
ATOM 747 N N . LEU A 1 94 ? 2.323 -11.506 -10.817 1.00 98.50 94 LEU A N 1
ATOM 748 C CA . LEU A 1 94 ? 2.957 -12.093 -11.995 1.00 98.50 94 LEU A CA 1
ATOM 749 C C . LEU A 1 94 ? 3.121 -13.614 -11.846 1.00 98.50 94 LEU A C 1
ATOM 751 O O . LEU A 1 94 ? 2.973 -14.171 -10.760 1.00 98.50 94 LEU A O 1
ATOM 755 N N . GLU A 1 95 ? 3.449 -14.299 -12.945 1.00 97.94 95 GLU A N 1
ATOM 756 C CA . GLU A 1 95 ? 3.611 -15.764 -12.971 1.00 97.94 95 GLU A CA 1
ATOM 757 C C . GLU A 1 95 ? 4.714 -16.261 -12.020 1.00 97.94 95 GLU A C 1
ATOM 759 O O . GLU A 1 95 ? 4.588 -17.330 -11.426 1.00 97.94 95 GLU A O 1
ATOM 764 N N . ASP A 1 96 ? 5.764 -15.462 -11.821 1.00 97.06 96 ASP A N 1
ATOM 765 C CA . ASP A 1 96 ? 6.842 -15.743 -10.865 1.00 97.06 96 ASP A CA 1
ATOM 766 C C . ASP A 1 96 ? 6.457 -15.459 -9.398 1.00 97.06 96 ASP A C 1
ATOM 768 O O . ASP A 1 96 ? 7.257 -15.669 -8.485 1.00 97.06 96 ASP A O 1
ATOM 772 N N . GLY A 1 97 ? 5.227 -14.994 -9.161 1.00 97.62 97 GLY A N 1
ATOM 773 C CA . GLY A 1 97 ? 4.686 -14.646 -7.853 1.00 97.62 97 GLY A CA 1
ATOM 774 C C . GLY A 1 97 ? 5.018 -13.231 -7.380 1.00 97.62 97 GLY A C 1
ATOM 775 O O . GLY A 1 97 ? 4.551 -12.845 -6.306 1.00 97.62 97 GLY A O 1
ATOM 776 N N . SER A 1 98 ? 5.796 -12.459 -8.142 1.00 98.31 98 SER A N 1
ATOM 777 C CA . SER A 1 98 ? 6.176 -11.091 -7.793 1.00 98.31 98 SER A CA 1
ATOM 778 C C . SER A 1 98 ? 5.110 -10.060 -8.190 1.00 98.31 98 SER A C 1
ATOM 780 O O . SER A 1 98 ? 4.165 -10.346 -8.927 1.00 98.31 98 SER A O 1
ATOM 782 N N . TRP A 1 99 ? 5.273 -8.832 -7.694 1.00 98.56 99 TRP A N 1
ATOM 783 C CA . TRP A 1 99 ? 4.527 -7.654 -8.135 1.00 98.56 99 TRP A CA 1
ATOM 784 C C . TRP A 1 99 ? 5.512 -6.612 -8.641 1.00 98.56 99 TRP A C 1
ATOM 786 O O . TRP A 1 99 ? 6.433 -6.239 -7.913 1.00 98.56 99 TRP A O 1
ATOM 796 N N . HIS A 1 100 ? 5.302 -6.128 -9.863 1.00 98.31 100 HIS A N 1
ATOM 797 C CA . HIS A 1 100 ? 6.132 -5.084 -10.457 1.00 98.31 100 HIS A CA 1
ATOM 798 C C . HIS A 1 100 ? 5.560 -3.700 -10.153 1.00 98.31 100 HIS A C 1
ATOM 800 O O . HIS A 1 100 ? 4.378 -3.433 -10.375 1.00 98.31 100 HIS A O 1
ATOM 806 N N . VAL A 1 101 ? 6.405 -2.803 -9.650 1.00 97.69 101 VAL A N 1
ATOM 807 C CA . VAL A 1 101 ? 6.091 -1.381 -9.501 1.00 97.69 101 VAL A CA 1
ATOM 808 C C . VAL A 1 101 ? 7.239 -0.580 -10.086 1.00 97.69 101 VAL A C 1
ATOM 810 O O . VAL A 1 101 ? 8.364 -0.719 -9.634 1.00 97.69 101 VAL A O 1
ATOM 813 N N . THR A 1 102 ? 6.964 0.301 -11.044 1.00 95.25 102 THR A N 1
ATOM 814 C CA . THR A 1 102 ? 8.012 1.150 -11.624 1.00 95.25 102 THR A CA 1
ATOM 815 C C . THR A 1 102 ? 8.493 2.208 -10.632 1.00 95.25 102 THR A C 1
ATOM 817 O O . THR A 1 102 ? 7.682 2.962 -10.071 1.00 95.25 102 THR A O 1
ATOM 820 N N . THR A 1 103 ? 9.808 2.284 -10.430 1.00 91.62 103 THR A N 1
ATOM 821 C CA . THR A 1 103 ? 10.459 3.298 -9.608 1.00 91.62 103 THR A CA 1
ATOM 822 C C . THR A 1 103 ? 10.312 4.675 -10.237 1.00 91.62 103 THR A C 1
ATOM 824 O O . THR A 1 103 ? 10.229 4.857 -11.450 1.00 91.62 103 THR A O 1
ATOM 827 N N . ARG A 1 104 ? 10.225 5.679 -9.372 1.00 88.75 104 ARG A N 1
ATOM 828 C CA . ARG A 1 104 ? 10.174 7.099 -9.752 1.00 88.75 104 ARG A CA 1
ATOM 829 C C . ARG A 1 104 ? 11.137 7.932 -8.916 1.00 88.75 104 ARG A C 1
ATOM 831 O O . ARG A 1 104 ? 11.077 9.156 -8.952 1.00 88.75 104 ARG A O 1
ATOM 838 N N . ALA A 1 105 ? 11.963 7.263 -8.114 1.00 83.31 105 ALA A N 1
ATOM 839 C CA . ALA A 1 105 ? 13.026 7.907 -7.376 1.00 83.31 105 ALA A CA 1
ATOM 840 C C . ALA A 1 105 ? 14.183 8.174 -8.337 1.00 83.31 105 ALA A C 1
ATOM 842 O O . ALA A 1 105 ? 14.584 7.280 -9.082 1.00 83.31 105 ALA A O 1
ATOM 843 N N . ASP A 1 106 ? 14.736 9.383 -8.288 1.00 77.31 106 ASP A N 1
ATOM 844 C CA . ASP A 1 106 ? 15.998 9.657 -8.961 1.00 77.31 106 ASP A CA 1
ATOM 845 C C . ASP A 1 106 ? 17.085 8.802 -8.302 1.00 77.31 106 ASP A C 1
ATOM 847 O O . ASP A 1 106 ? 17.327 8.893 -7.091 1.00 77.31 106 ASP A O 1
ATOM 851 N N . GLY A 1 107 ? 17.723 7.941 -9.094 1.00 72.38 107 GLY A N 1
ATOM 852 C CA . GLY A 1 107 ? 18.811 7.086 -8.639 1.00 72.38 107 GLY A CA 1
ATOM 853 C C . GLY A 1 107 ? 19.997 7.928 -8.178 1.00 72.38 107 GLY A C 1
ATOM 854 O O . GLY A 1 107 ? 20.822 8.349 -8.981 1.00 72.38 107 GLY A O 1
ATOM 855 N N . PHE A 1 108 ? 20.088 8.197 -6.875 1.00 75.00 108 PHE A N 1
ATOM 856 C CA . PHE A 1 108 ? 21.273 8.824 -6.278 1.00 75.00 108 PHE A CA 1
ATOM 857 C C . PHE A 1 108 ? 22.342 7.788 -5.895 1.00 75.00 108 PHE A C 1
ATOM 859 O O . PHE A 1 108 ? 23.462 8.153 -5.540 1.00 75.00 108 PHE A O 1
ATOM 866 N N . GLN A 1 109 ? 21.989 6.501 -5.908 1.00 72.88 109 GLN A N 1
ATOM 867 C CA . GLN A 1 109 ? 22.905 5.376 -5.742 1.00 72.88 109 GLN A CA 1
ATOM 868 C C . GLN A 1 109 ? 23.113 4.705 -7.093 1.00 72.88 109 GLN A C 1
ATOM 870 O O . GLN A 1 109 ? 22.173 4.597 -7.880 1.00 72.88 109 GLN A O 1
ATOM 875 N N . GLU A 1 110 ? 24.338 4.252 -7.345 1.00 83.94 110 GLU A N 1
ATOM 876 C CA . GLU A 1 110 ? 24.613 3.399 -8.494 1.00 83.94 110 GLU A CA 1
ATOM 877 C C . GLU A 1 110 ? 23.810 2.105 -8.354 1.00 83.94 110 GLU A C 1
ATOM 879 O O . GLU A 1 110 ? 23.739 1.514 -7.271 1.00 83.94 110 GLU A O 1
ATOM 884 N N . TYR A 1 111 ? 23.165 1.705 -9.447 1.00 84.38 111 TYR A N 1
ATOM 885 C CA . TYR A 1 111 ? 22.400 0.472 -9.493 1.00 84.38 111 TYR A CA 1
ATOM 886 C C . TYR A 1 111 ? 23.285 -0.724 -9.118 1.00 84.38 111 TYR A C 1
ATOM 888 O O . TYR A 1 111 ? 24.425 -0.848 -9.571 1.00 84.38 111 TYR A O 1
ATOM 896 N N . PHE A 1 112 ? 22.731 -1.630 -8.315 1.00 89.19 112 PHE A N 1
ATOM 897 C CA . PHE A 1 112 ? 23.300 -2.947 -8.082 1.00 89.19 112 PHE A CA 1
ATOM 898 C C . PHE A 1 112 ? 22.178 -3.979 -8.003 1.00 89.19 112 PHE A C 1
ATOM 900 O O . PHE A 1 112 ? 21.091 -3.697 -7.501 1.00 89.19 112 PHE A O 1
ATOM 907 N N . GLU A 1 113 ? 22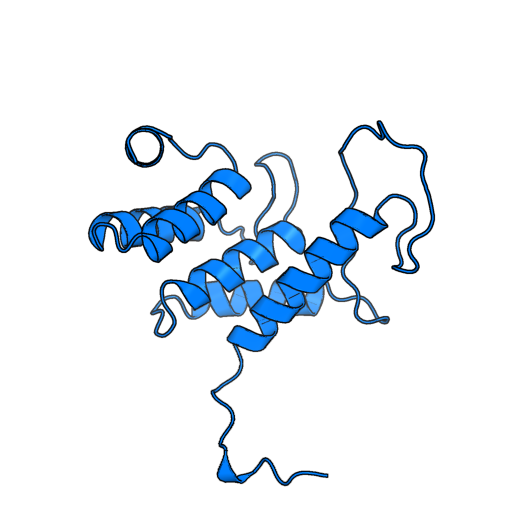.471 -5.183 -8.478 1.00 91.38 113 GLU A N 1
ATOM 908 C CA . GLU A 1 113 ? 21.513 -6.281 -8.524 1.00 91.38 113 GLU A CA 1
ATOM 909 C C . GLU A 1 113 ? 21.396 -6.977 -7.156 1.00 91.38 113 GLU A C 1
ATOM 911 O O . GLU A 1 113 ? 22.400 -7.431 -6.598 1.00 91.38 113 GLU A O 1
ATOM 916 N N . ALA A 1 114 ? 20.177 -7.064 -6.613 1.00 89.25 114 ALA A N 1
ATOM 917 C CA . ALA A 1 114 ? 19.862 -7.652 -5.307 1.00 89.25 114 ALA A CA 1
ATOM 918 C C . ALA A 1 114 ? 19.110 -8.996 -5.394 1.00 89.25 114 ALA A C 1
ATOM 920 O O . ALA A 1 114 ? 18.785 -9.581 -4.358 1.00 89.25 114 ALA A O 1
ATOM 921 N N . GLY A 1 115 ? 18.871 -9.523 -6.600 1.00 92.88 115 GLY A N 1
ATOM 922 C CA . GLY A 1 115 ? 18.295 -10.849 -6.832 1.00 92.88 115 GLY A CA 1
ATOM 923 C C . GLY A 1 115 ? 16.767 -10.897 -6.787 1.00 92.88 115 GLY A C 1
ATOM 924 O O . GLY A 1 115 ? 16.201 -11.991 -6.757 1.00 92.88 115 GLY A O 1
ATOM 925 N N . TYR A 1 116 ? 16.098 -9.742 -6.768 1.00 94.69 116 TYR A N 1
ATOM 926 C CA . TYR A 1 116 ? 14.653 -9.637 -6.971 1.00 94.69 116 TYR A CA 1
ATOM 927 C C . TYR A 1 116 ? 14.402 -9.195 -8.421 1.00 94.69 116 TYR A C 1
ATOM 929 O O . TYR A 1 116 ? 15.165 -8.370 -8.919 1.00 94.69 116 TYR A O 1
ATOM 937 N N . PRO A 1 117 ? 13.377 -9.721 -9.120 1.00 95.25 117 PRO A N 1
ATOM 938 C CA . PRO A 1 117 ? 13.111 -9.339 -10.506 1.00 95.25 117 PRO A CA 1
ATOM 939 C C . PRO A 1 117 ? 12.865 -7.827 -10.661 1.00 95.25 117 PRO A C 1
ATOM 941 O O . PRO A 1 117 ? 12.653 -7.111 -9.679 1.00 95.25 117 PRO A O 1
ATOM 944 N N . HIS A 1 118 ? 12.803 -7.374 -11.918 1.00 96.12 118 HIS A N 1
ATOM 945 C CA . HIS A 1 118 ? 12.450 -6.006 -12.335 1.00 96.1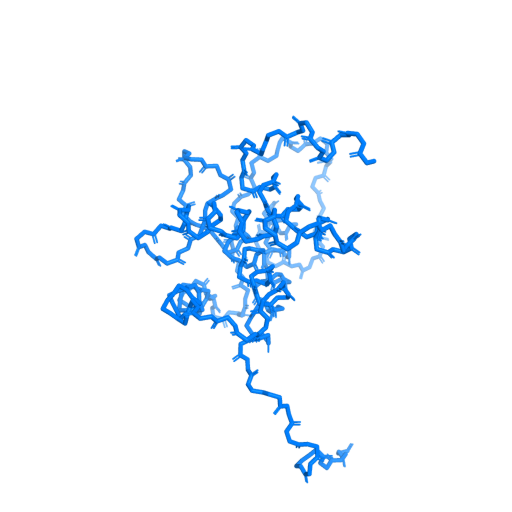2 118 HIS A CA 1
ATOM 946 C C . HIS A 1 118 ? 13.596 -4.982 -12.377 1.00 96.12 118 HIS A C 1
ATOM 948 O O . HIS A 1 118 ? 13.332 -3.787 -12.323 1.00 96.12 118 HIS A O 1
ATOM 954 N N . ASP A 1 119 ? 14.852 -5.412 -12.526 1.00 93.81 119 ASP A N 1
ATOM 955 C CA . ASP A 1 119 ? 16.007 -4.532 -12.787 1.00 93.81 119 ASP A CA 1
ATOM 956 C C . ASP A 1 119 ? 16.068 -3.322 -11.823 1.00 93.81 119 ASP A C 1
ATOM 958 O O . ASP A 1 119 ? 16.105 -3.495 -10.604 1.00 93.81 119 ASP A O 1
ATOM 962 N N . GLU A 1 120 ? 16.060 -2.084 -12.323 1.00 92.94 120 GLU A N 1
ATOM 963 C CA . GLU A 1 120 ? 16.100 -0.858 -11.505 1.00 92.94 120 GLU A CA 1
ATOM 964 C C . GLU A 1 120 ? 14.870 -0.689 -10.587 1.00 92.94 120 GLU A C 1
ATOM 966 O O . GLU A 1 120 ? 14.937 -0.008 -9.560 1.00 92.94 120 GLU A O 1
ATOM 971 N N . ASP A 1 121 ? 13.760 -1.357 -10.906 1.00 95.31 121 ASP A N 1
ATOM 972 C CA . ASP A 1 121 ? 12.511 -1.324 -10.145 1.00 95.31 121 ASP A CA 1
ATOM 973 C C . ASP A 1 121 ? 12.488 -2.324 -8.979 1.00 95.31 121 ASP A C 1
ATOM 975 O O . ASP A 1 121 ? 11.526 -2.357 -8.199 1.00 95.31 121 ASP A O 1
ATOM 979 N N . GLN A 1 122 ? 13.533 -3.143 -8.828 1.00 95.38 122 GLN A N 1
ATOM 980 C CA . GLN A 1 122 ? 13.548 -4.262 -7.887 1.00 95.38 122 GLN A CA 1
ATOM 981 C C . GLN A 1 122 ? 13.282 -3.850 -6.433 1.00 95.38 122 GLN A C 1
ATOM 983 O O . GLN A 1 122 ? 12.595 -4.565 -5.709 1.00 95.38 122 GLN A O 1
ATOM 988 N N . PHE A 1 123 ? 13.751 -2.675 -5.997 1.00 94.06 123 PHE A N 1
ATOM 989 C CA . PHE A 1 123 ? 13.617 -2.236 -4.602 1.00 94.06 123 PHE A CA 1
ATOM 990 C C . PHE A 1 123 ? 12.191 -1.820 -4.228 1.00 94.06 123 PHE A C 1
ATOM 992 O O . PHE A 1 123 ? 11.697 -2.157 -3.150 1.00 94.06 123 PHE A O 1
ATOM 999 N N . ILE A 1 124 ? 11.498 -1.102 -5.110 1.00 95.81 124 ILE A N 1
ATOM 1000 C CA . ILE A 1 124 ? 10.090 -0.775 -4.871 1.00 95.81 124 ILE A CA 1
ATOM 1001 C C . ILE A 1 124 ? 9.206 -2.005 -5.116 1.00 95.81 124 ILE A C 1
ATOM 1003 O O . ILE A 1 124 ? 8.222 -2.205 -4.406 1.00 95.81 124 ILE A O 1
ATOM 1007 N N . SER A 1 125 ? 9.597 -2.883 -6.042 1.00 97.88 125 SER A N 1
ATOM 1008 C CA . SER A 1 125 ? 8.874 -4.119 -6.348 1.00 97.88 125 SER A CA 1
ATOM 1009 C C . SER A 1 125 ? 8.990 -5.161 -5.228 1.00 97.88 125 SER A C 1
ATOM 1011 O O . SER A 1 125 ? 8.005 -5.830 -4.916 1.00 97.88 125 SER A O 1
ATOM 1013 N N . VAL A 1 126 ? 10.136 -5.265 -4.542 1.00 97.50 126 VAL A N 1
ATOM 1014 C CA . VAL A 1 126 ? 10.263 -6.121 -3.348 1.00 97.50 126 VAL A CA 1
ATOM 1015 C C . VAL A 1 126 ? 9.439 -5.572 -2.186 1.00 97.50 126 VAL A C 1
ATOM 1017 O O . VAL A 1 126 ? 8.769 -6.337 -1.492 1.00 97.50 126 VAL A O 1
ATOM 1020 N N . ALA A 1 127 ? 9.398 -4.247 -2.004 1.00 97.62 127 ALA A N 1
ATOM 1021 C CA . ALA A 1 127 ? 8.532 -3.624 -1.007 1.00 97.62 127 ALA A CA 1
ATOM 1022 C C . ALA A 1 127 ? 7.046 -3.862 -1.325 1.00 97.62 127 ALA A C 1
ATOM 1024 O O . ALA A 1 127 ? 6.272 -4.210 -0.431 1.00 97.62 127 ALA A O 1
ATOM 1025 N N . ALA A 1 128 ? 6.653 -3.729 -2.595 1.00 98.38 128 ALA A N 1
ATOM 1026 C CA . ALA A 1 128 ? 5.307 -4.036 -3.063 1.00 98.38 128 ALA A CA 1
ATOM 1027 C C . ALA A 1 128 ? 4.945 -5.503 -2.799 1.00 98.38 128 ALA A C 1
ATOM 1029 O O . ALA A 1 128 ? 3.899 -5.772 -2.212 1.00 98.38 128 ALA A O 1
ATOM 1030 N N . GLY A 1 129 ? 5.834 -6.437 -3.149 1.00 98.38 129 GLY A N 1
ATOM 1031 C CA . GLY A 1 129 ? 5.637 -7.866 -2.919 1.00 98.38 129 GLY A CA 1
ATOM 1032 C C . GLY A 1 129 ? 5.507 -8.223 -1.439 1.00 98.38 129 GLY A C 1
ATOM 1033 O O . GLY A 1 129 ? 4.616 -8.990 -1.068 1.00 98.38 129 GLY A O 1
ATOM 1034 N N . ALA A 1 130 ? 6.320 -7.620 -0.568 1.00 98.44 130 ALA A N 1
ATOM 1035 C CA . ALA A 1 130 ? 6.229 -7.820 0.877 1.00 98.44 130 ALA A CA 1
ATOM 1036 C C . ALA A 1 130 ? 4.884 -7.330 1.445 1.00 98.44 130 ALA A C 1
ATOM 1038 O O . ALA A 1 130 ? 4.223 -8.056 2.193 1.00 98.44 130 ALA A O 1
ATOM 1039 N N . TRP A 1 131 ? 4.444 -6.126 1.063 1.00 98.56 131 TRP A N 1
ATOM 1040 C CA . TRP A 1 131 ? 3.160 -5.578 1.507 1.00 98.56 131 TRP A CA 1
ATOM 1041 C C . TRP A 1 131 ? 1.963 -6.338 0.945 1.00 98.56 131 TRP A C 1
ATOM 1043 O O . TRP A 1 131 ? 1.027 -6.612 1.695 1.00 98.56 131 TRP A O 1
ATOM 1053 N N . ALA A 1 132 ? 1.996 -6.706 -0.336 1.00 98.62 132 ALA A N 1
ATOM 1054 C CA . ALA A 1 132 ? 0.950 -7.501 -0.967 1.00 98.62 132 ALA A CA 1
ATOM 1055 C C . ALA A 1 132 ? 0.819 -8.869 -0.288 1.00 98.62 132 ALA A C 1
ATOM 1057 O O . ALA A 1 132 ? -0.277 -9.254 0.110 1.00 98.62 132 ALA A O 1
ATOM 1058 N N . THR A 1 133 ? 1.942 -9.554 -0.056 1.00 98.44 133 THR A N 1
ATOM 1059 C CA . THR A 1 133 ? 1.966 -10.846 0.643 1.00 98.44 133 THR A CA 1
ATOM 1060 C C . THR A 1 133 ? 1.392 -10.727 2.053 1.00 98.44 133 THR A C 1
ATOM 1062 O O . THR A 1 133 ? 0.514 -11.503 2.423 1.00 98.44 133 THR A O 1
ATOM 1065 N N . ASN A 1 134 ? 1.835 -9.739 2.838 1.00 97.88 134 ASN A N 1
ATOM 1066 C CA . ASN A 1 134 ? 1.318 -9.523 4.191 1.00 97.88 134 ASN A CA 1
ATOM 1067 C C . ASN A 1 134 ? -0.193 -9.233 4.184 1.00 97.88 134 ASN A C 1
ATOM 1069 O O . ASN A 1 134 ? -0.950 -9.834 4.941 1.00 97.88 134 ASN A O 1
ATOM 1073 N N . ALA A 1 135 ? -0.648 -8.355 3.288 1.00 97.56 135 ALA A N 1
ATOM 1074 C CA . ALA A 1 135 ? -2.059 -8.021 3.160 1.00 97.56 135 ALA A CA 1
ATOM 1075 C C . ALA A 1 135 ? -2.911 -9.249 2.804 1.00 97.56 135 ALA A C 1
ATOM 1077 O O . ALA A 1 135 ? -3.946 -9.465 3.427 1.00 97.56 135 ALA A O 1
ATOM 1078 N N . LEU A 1 136 ? -2.461 -10.078 1.857 1.00 97.38 136 LEU A N 1
ATOM 1079 C CA . LEU A 1 136 ? -3.146 -11.315 1.475 1.00 97.38 136 LEU A CA 1
ATOM 1080 C C . LEU A 1 136 ? -3.149 -12.357 2.601 1.00 97.38 136 LEU A C 1
ATOM 1082 O O . LEU A 1 136 ? -4.135 -13.064 2.765 1.00 97.38 136 LEU A O 1
ATOM 1086 N N . LEU A 1 137 ? -2.095 -12.444 3.416 1.00 95.75 137 LEU A N 1
ATOM 1087 C CA . LEU A 1 137 ? -2.096 -13.319 4.593 1.00 95.75 137 LEU A CA 1
ATOM 1088 C C . LEU A 1 137 ? -3.125 -12.873 5.638 1.00 95.75 137 LEU A C 1
ATOM 1090 O O . LEU A 1 137 ? -3.794 -13.714 6.233 1.00 95.75 137 LEU A O 1
ATOM 1094 N N . LEU A 1 138 ? -3.284 -11.563 5.840 1.00 94.44 138 LEU A N 1
ATOM 1095 C CA . LEU A 1 138 ? -4.240 -11.002 6.798 1.00 94.44 138 LEU A CA 1
ATOM 1096 C C . LEU A 1 138 ? -5.711 -11.180 6.381 1.00 94.44 138 LEU A C 1
ATOM 1098 O O . LEU A 1 138 ? -6.592 -11.012 7.222 1.00 94.44 138 LEU A O 1
ATOM 1102 N N . THR A 1 139 ? -5.999 -11.508 5.115 1.00 93.25 139 THR A N 1
ATOM 1103 C CA . THR A 1 139 ? -7.372 -11.809 4.660 1.00 93.25 139 THR A CA 1
ATOM 1104 C C . THR A 1 139 ? -7.764 -13.268 4.870 1.00 93.25 139 THR A C 1
ATOM 1106 O O . THR A 1 139 ? -8.944 -13.609 4.756 1.00 93.25 139 THR A O 1
ATOM 1109 N N . LEU A 1 140 ? -6.801 -14.138 5.184 1.00 90.50 140 LEU A N 1
ATOM 1110 C CA . LEU A 1 140 ? -7.070 -15.540 5.462 1.00 90.50 140 LEU A CA 1
ATOM 1111 C C . LEU A 1 140 ? -7.750 -15.702 6.829 1.00 90.50 140 LEU A C 1
ATOM 1113 O O . LEU A 1 140 ? -7.471 -14.946 7.765 1.00 90.50 140 LEU A O 1
ATOM 1117 N N . PRO A 1 141 ? -8.628 -16.708 6.984 1.00 83.19 141 PRO A N 1
ATOM 1118 C CA . PRO A 1 141 ? -9.168 -17.043 8.292 1.00 83.19 141 PRO A CA 1
ATOM 1119 C C . PRO A 1 141 ? -8.035 -17.437 9.257 1.00 83.19 141 PRO A C 1
ATOM 1121 O O . PRO A 1 141 ? -7.002 -17.953 8.814 1.00 83.19 141 PRO A O 1
ATOM 1124 N N . PRO A 1 142 ? -8.222 -17.252 10.579 1.00 77.81 142 PRO A N 1
ATOM 1125 C CA . PRO A 1 142 ? -7.279 -17.757 11.568 1.00 77.81 142 PRO A CA 1
ATOM 1126 C C . PRO A 1 142 ? -7.017 -19.246 11.336 1.00 77.81 142 PRO A C 1
ATOM 1128 O O . PRO A 1 142 ? -7.956 -20.020 11.145 1.00 77.81 142 PRO A O 1
ATOM 1131 N N . LEU A 1 143 ? -5.746 -19.649 11.349 1.00 72.25 143 LEU A N 1
ATOM 1132 C CA . LEU A 1 143 ? -5.388 -21.057 11.223 1.00 72.25 143 LEU A CA 1
ATOM 1133 C C . LEU A 1 143 ? -5.995 -21.840 12.392 1.00 72.25 143 LEU A C 1
ATOM 1135 O O . LEU A 1 143 ? -5.670 -21.582 13.554 1.00 72.25 143 LEU A O 1
ATOM 1139 N N . ASP A 1 144 ? -6.833 -22.827 12.079 1.00 72.69 144 ASP A N 1
ATOM 1140 C CA . ASP A 1 144 ? -7.279 -23.813 13.057 1.00 72.69 144 ASP A CA 1
ATOM 1141 C C . ASP A 1 144 ? -6.061 -24.621 13.518 1.00 72.69 144 ASP A C 1
ATOM 1143 O O . ASP A 1 144 ? -5.553 -25.492 12.802 1.00 72.69 144 ASP A O 1
ATOM 1147 N N . GLN A 1 145 ? -5.591 -24.351 14.741 1.00 58.59 145 GLN A N 1
ATOM 1148 C CA . GLN A 1 145 ? -4.407 -25.002 15.318 1.00 58.59 145 GLN A CA 1
ATOM 1149 C C . GLN A 1 145 ? -4.534 -26.533 15.433 1.00 58.59 145 GLN A C 1
ATOM 1151 O O . GLN A 1 145 ? -3.539 -27.214 15.654 1.00 58.59 145 GLN A O 1
ATOM 1156 N N . ALA A 1 146 ? -5.730 -27.093 15.232 1.00 59.69 146 ALA A N 1
ATOM 1157 C CA . ALA A 1 146 ? -5.970 -28.533 15.195 1.00 59.69 146 ALA A CA 1
ATOM 1158 C C . ALA A 1 146 ? -5.455 -29.232 13.917 1.00 59.69 146 ALA A C 1
ATOM 1160 O O . ALA A 1 146 ? -5.295 -30.449 13.922 1.00 59.69 146 ALA A O 1
ATOM 1161 N N . THR A 1 147 ? -5.191 -28.497 12.829 1.00 56.16 147 THR A N 1
ATOM 1162 C CA . THR A 1 147 ? -4.753 -29.080 11.538 1.00 56.16 147 THR A CA 1
ATOM 1163 C C . THR A 1 147 ? -3.267 -28.887 11.239 1.00 56.16 147 THR A C 1
ATOM 1165 O O . THR A 1 147 ? -2.736 -29.499 10.311 1.00 56.16 147 THR A O 1
ATOM 1168 N N . ALA A 1 148 ? -2.568 -28.089 12.049 1.00 55.25 148 ALA A N 1
ATOM 1169 C CA . ALA A 1 148 ? -1.130 -27.890 11.941 1.00 55.25 148 ALA A CA 1
ATOM 1170 C C . ALA A 1 148 ? -0.377 -29.080 12.565 1.00 55.25 148 ALA A C 1
ATOM 1172 O O . ALA A 1 148 ? 0.223 -28.971 13.633 1.00 55.25 148 ALA A O 1
ATOM 1173 N N . SER A 1 149 ? -0.417 -30.245 11.912 1.00 51.09 149 SER A N 1
ATOM 1174 C CA . SER A 1 149 ? 0.544 -31.309 12.212 1.00 51.09 149 SER A CA 1
ATOM 1175 C C . SER A 1 149 ? 1.946 -30.824 11.828 1.00 51.09 149 SER A C 1
ATOM 1177 O O . SER A 1 149 ? 2.141 -30.428 10.674 1.00 51.09 149 SER A O 1
ATOM 1179 N N . PRO A 1 150 ? 2.930 -30.862 12.743 1.00 61.94 150 PRO A N 1
ATOM 1180 C CA . PRO A 1 150 ? 4.311 -30.590 12.378 1.00 61.94 150 PRO A CA 1
ATOM 1181 C C . PRO A 1 150 ? 4.765 -31.692 11.413 1.00 61.94 150 PRO A C 1
ATOM 1183 O O . PRO A 1 150 ? 4.650 -32.878 11.729 1.00 61.94 150 PRO A O 1
ATOM 1186 N N . ARG A 1 151 ? 5.204 -31.296 10.216 1.00 50.03 151 ARG A N 1
ATOM 1187 C CA . ARG A 1 151 ? 5.991 -32.170 9.340 1.00 50.03 151 ARG A CA 1
ATOM 1188 C C . ARG A 1 151 ? 7.434 -32.202 9.814 1.00 50.03 151 ARG A C 1
ATOM 1190 O O . ARG A 1 151 ? 7.915 -31.134 10.252 1.00 50.03 151 ARG A O 1
#

Secondary structure (DSSP, 8-state):
-HHHHHPPP-SHHHHHHHHHHHHHTT--HHHHHHHHHHHHHT--TTS-B-SSTTSPPBHHHHHHHHHHHHHH-TT-S-HHHHHHHHHHHHHT--TTS-------S---S-----SSSSGGGHHHHHHHHHHHHHHHHHTSPPP-TTS----

pLDDT: mean 91.11, std 10.54, range [50.03, 98.81]